Protein AF-A0A2G6R1V4-F1 (afdb_monomer_lite)

Structure (mmCIF, N/CA/C/O backbone):
data_AF-A0A2G6R1V4-F1
#
_entry.id   AF-A0A2G6R1V4-F1
#
loop_
_atom_site.group_PDB
_atom_site.id
_atom_site.type_symbol
_atom_site.label_atom_id
_atom_site.label_alt_id
_atom_site.label_comp_id
_atom_site.label_asym_id
_atom_site.label_entity_id
_atom_site.label_seq_id
_atom_site.pdbx_PDB_ins_code
_atom_site.Cartn_x
_atom_site.Cartn_y
_atom_site.Cartn_z
_atom_site.occupancy
_atom_site.B_iso_or_equiv
_atom_site.auth_seq_id
_atom_site.auth_comp_id
_atom_site.auth_asym_id
_atom_site.auth_atom_id
_atom_site.pdbx_PDB_model_num
ATOM 1 N N . ASN A 1 1 ? 12.099 -4.436 -35.947 1.00 75.06 1 ASN A N 1
ATOM 2 C CA . ASN A 1 1 ? 13.520 -4.778 -35.755 1.00 75.06 1 ASN A CA 1
ATOM 3 C C . ASN A 1 1 ? 13.744 -5.011 -34.258 1.00 75.06 1 ASN A C 1
ATOM 5 O O . ASN A 1 1 ? 13.163 -4.267 -33.476 1.00 75.06 1 ASN A O 1
ATOM 9 N N . ILE A 1 2 ? 14.479 -6.050 -33.847 1.00 78.75 2 ILE A N 1
ATOM 10 C CA . ILE A 1 2 ? 14.739 -6.362 -32.425 1.00 78.75 2 ILE A CA 1
ATOM 11 C C . ILE A 1 2 ? 15.608 -5.278 -31.760 1.00 78.75 2 ILE A C 1
ATOM 13 O O . ILE A 1 2 ? 15.394 -4.942 -30.596 1.00 78.75 2 ILE A O 1
ATOM 17 N N . ASP A 1 3 ? 16.504 -4.650 -32.525 1.00 86.12 3 ASP A N 1
ATOM 18 C CA . ASP A 1 3 ? 17.404 -3.600 -32.034 1.00 86.12 3 ASP A CA 1
ATOM 19 C C . ASP A 1 3 ? 16.640 -2.363 -31.545 1.00 86.12 3 ASP A C 1
ATOM 21 O O . ASP A 1 3 ? 16.963 -1.781 -30.507 1.00 86.12 3 ASP A O 1
ATOM 25 N N . ASP A 1 4 ? 15.560 -2.004 -32.243 1.00 82.88 4 ASP A N 1
ATOM 26 C CA . ASP A 1 4 ? 14.691 -0.890 -31.855 1.00 82.88 4 ASP A CA 1
ATOM 27 C C . ASP A 1 4 ? 13.983 -1.166 -30.525 1.00 82.88 4 ASP A C 1
ATOM 29 O O . ASP A 1 4 ? 13.773 -0.248 -29.738 1.00 82.88 4 ASP A O 1
ATOM 33 N N . VAL A 1 5 ? 13.648 -2.428 -30.232 1.00 80.12 5 VAL A N 1
ATOM 34 C CA . VAL A 1 5 ? 13.013 -2.813 -28.963 1.00 80.12 5 VAL A CA 1
ATOM 35 C C . VAL A 1 5 ? 13.991 -2.644 -27.803 1.00 80.12 5 VAL A C 1
ATOM 37 O O . VAL A 1 5 ? 13.629 -2.053 -26.783 1.00 80.12 5 VAL A O 1
ATOM 40 N N . TYR A 1 6 ? 15.239 -3.090 -27.969 1.00 80.88 6 TYR A N 1
ATOM 41 C CA . TYR A 1 6 ? 16.277 -2.904 -26.952 1.00 80.88 6 TYR A CA 1
ATOM 42 C C . TYR A 1 6 ? 16.623 -1.427 -26.729 1.00 80.88 6 TYR A C 1
ATOM 44 O O . TYR A 1 6 ? 16.875 -1.031 -25.588 1.00 80.88 6 TYR A O 1
ATOM 52 N N . LYS A 1 7 ? 16.596 -0.609 -27.791 1.00 84.12 7 LYS A N 1
ATOM 53 C CA . LYS A 1 7 ? 16.904 0.825 -27.726 1.00 84.12 7 LYS A CA 1
ATOM 54 C C . LYS A 1 7 ? 15.763 1.658 -27.138 1.00 84.12 7 LYS A C 1
ATOM 56 O O . LYS A 1 7 ? 16.015 2.529 -26.312 1.00 84.12 7 LYS A O 1
ATOM 61 N N . LEU A 1 8 ? 14.524 1.412 -27.562 1.00 83.12 8 LEU A N 1
ATOM 62 C CA . LEU A 1 8 ? 13.361 2.215 -27.169 1.00 83.12 8 LEU A CA 1
ATOM 63 C C . LEU A 1 8 ? 12.749 1.774 -25.837 1.00 83.12 8 LEU A C 1
ATOM 65 O O . LEU A 1 8 ? 12.032 2.565 -25.230 1.00 83.12 8 LEU A O 1
ATOM 69 N N . ARG A 1 9 ? 12.995 0.524 -25.404 1.00 79.19 9 ARG A N 1
ATOM 70 C CA . ARG A 1 9 ? 12.377 -0.105 -24.220 1.00 79.19 9 ARG A CA 1
ATOM 71 C C . ARG A 1 9 ? 10.887 0.254 -24.084 1.00 79.19 9 ARG A C 1
ATOM 73 O O . ARG A 1 9 ? 10.470 0.821 -23.072 1.00 79.19 9 ARG A O 1
ATOM 80 N N . PRO A 1 10 ? 10.076 -0.006 -25.125 1.00 82.69 10 PRO A N 1
ATOM 81 C CA . PRO A 1 10 ? 8.687 0.423 -25.140 1.00 82.69 10 PRO A CA 1
ATOM 82 C C . PRO A 1 10 ? 7.902 -0.280 -24.029 1.00 82.69 10 PRO A C 1
ATOM 84 O O . PRO A 1 10 ? 7.964 -1.499 -23.886 1.00 82.69 10 PRO A O 1
ATOM 87 N N . LYS A 1 11 ? 7.103 0.482 -23.275 1.00 83.31 11 LYS A N 1
ATOM 88 C CA . LYS A 1 11 ? 6.248 -0.069 -22.211 1.00 83.31 11 LYS A CA 1
ATOM 89 C C . LYS A 1 11 ? 5.209 -1.058 -22.750 1.00 83.31 11 LYS A C 1
ATOM 91 O O . LYS A 1 11 ? 4.866 -2.017 -22.077 1.00 83.31 11 LYS A O 1
ATOM 96 N N . ASN A 1 12 ? 4.720 -0.838 -23.972 1.00 87.69 12 ASN A N 1
ATOM 97 C CA . ASN A 1 12 ? 3.713 -1.677 -24.616 1.00 87.69 12 ASN A CA 1
ATOM 98 C C . ASN A 1 12 ? 4.130 -2.028 -26.046 1.00 87.69 12 ASN A C 1
ATOM 100 O O . ASN A 1 12 ? 4.447 -1.131 -26.826 1.00 87.69 12 ASN A O 1
ATOM 104 N N . ILE A 1 13 ? 4.055 -3.308 -26.415 1.00 90.19 13 ILE A N 1
ATOM 105 C CA . ILE A 1 13 ? 4.267 -3.781 -27.790 1.00 90.19 13 ILE A CA 1
ATOM 106 C C . ILE A 1 13 ? 3.073 -4.634 -28.206 1.00 90.19 13 ILE A C 1
ATOM 108 O O . ILE A 1 13 ? 2.804 -5.668 -27.601 1.00 90.19 13 ILE A O 1
ATOM 112 N N . ARG A 1 14 ? 2.353 -4.240 -29.262 1.00 87.81 14 ARG A N 1
ATOM 113 C CA . ARG A 1 14 ? 1.303 -5.082 -29.855 1.00 87.81 14 ARG A CA 1
ATOM 114 C C . ARG A 1 14 ? 1.943 -6.129 -30.767 1.00 87.81 14 ARG A C 1
ATOM 116 O O . ARG A 1 14 ? 2.652 -5.763 -31.696 1.00 87.81 14 ARG A O 1
ATOM 123 N N . ILE A 1 15 ? 1.648 -7.404 -30.524 1.00 89.62 15 ILE A N 1
ATOM 124 C CA . ILE A 1 15 ? 2.201 -8.540 -31.281 1.00 89.62 15 ILE A CA 1
ATOM 125 C C . ILE A 1 15 ? 1.207 -9.030 -32.335 1.00 89.62 15 ILE A C 1
ATOM 127 O O . ILE A 1 15 ? 1.575 -9.258 -33.482 1.00 89.62 15 ILE A O 1
ATOM 131 N N . ALA A 1 16 ? -0.070 -9.147 -31.965 1.00 91.38 16 ALA A N 1
ATOM 132 C CA . ALA A 1 16 ? -1.147 -9.560 -32.861 1.00 91.38 16 ALA A CA 1
ATOM 133 C C . ALA A 1 16 ? -2.497 -8.992 -32.393 1.00 91.38 16 ALA A C 1
ATOM 135 O O . ALA A 1 16 ? -2.598 -8.312 -31.366 1.00 91.38 16 ALA A O 1
ATOM 136 N N . ARG A 1 17 ? -3.577 -9.264 -33.137 1.00 91.62 17 ARG A N 1
ATOM 137 C CA . ARG A 1 17 ? -4.936 -8.902 -32.709 1.00 91.62 17 ARG A CA 1
ATOM 138 C C . ARG A 1 17 ? -5.225 -9.570 -31.357 1.00 91.62 17 ARG A C 1
ATOM 140 O O . ARG A 1 17 ? -5.209 -10.789 -31.270 1.00 91.62 17 ARG A O 1
ATOM 147 N N . LYS A 1 18 ? -5.512 -8.758 -30.332 1.00 89.62 18 LYS A N 1
ATOM 148 C CA . LYS A 1 18 ? -5.725 -9.168 -28.925 1.00 89.62 18 LYS A CA 1
ATOM 149 C C . LYS A 1 18 ? -4.486 -9.699 -28.175 1.00 89.62 18 LYS A C 1
ATOM 151 O O . LYS A 1 18 ? -4.646 -10.171 -27.059 1.00 89.62 18 LYS A O 1
ATOM 156 N N . PHE A 1 19 ? -3.274 -9.558 -28.718 1.00 89.31 19 PHE A N 1
ATOM 157 C CA . PHE A 1 19 ? -2.032 -9.929 -28.026 1.00 89.31 19 PHE A CA 1
ATOM 158 C C . PHE A 1 19 ? -1.068 -8.743 -27.951 1.00 89.31 19 PHE A C 1
ATOM 160 O O . PHE A 1 19 ? -0.683 -8.175 -28.979 1.00 89.31 19 PHE A O 1
ATOM 167 N N . PHE A 1 20 ? -0.662 -8.375 -26.736 1.00 89.94 20 PHE A N 1
ATOM 168 C CA . PHE A 1 20 ? 0.343 -7.345 -26.481 1.00 89.94 20 PHE A CA 1
ATOM 169 C C . PHE A 1 20 ? 1.247 -7.748 -25.314 1.00 89.94 20 PHE A C 1
ATOM 171 O O . PHE A 1 20 ? 0.801 -8.414 -24.384 1.00 89.94 20 PHE A O 1
ATOM 178 N N . PHE A 1 21 ? 2.508 -7.326 -25.365 1.00 86.75 21 PHE A N 1
ATOM 179 C CA . PHE A 1 21 ? 3.404 -7.336 -24.217 1.00 86.75 21 PHE A CA 1
ATOM 180 C C . PHE A 1 21 ? 3.317 -5.994 -23.499 1.00 86.75 21 PHE A C 1
ATOM 182 O O . PHE A 1 21 ? 3.374 -4.946 -24.146 1.00 86.75 21 PHE A O 1
ATOM 189 N N . HIS A 1 22 ? 3.198 -6.042 -22.175 1.00 82.56 22 HIS A N 1
ATOM 190 C CA . HIS A 1 22 ? 3.351 -4.898 -21.286 1.00 82.56 22 HIS A CA 1
ATOM 191 C C . HIS A 1 22 ? 4.604 -5.132 -20.446 1.00 82.56 22 HIS A C 1
ATOM 193 O O . HIS A 1 22 ? 4.629 -6.020 -19.594 1.00 82.56 22 HIS A O 1
ATOM 199 N N . PHE A 1 23 ? 5.649 -4.362 -20.719 1.00 82.12 23 PHE A N 1
ATOM 200 C CA . PHE A 1 23 ? 6.878 -4.380 -19.942 1.00 82.12 23 PHE A CA 1
ATOM 201 C C . PHE A 1 23 ? 6.715 -3.463 -18.743 1.00 82.12 23 PHE A C 1
ATOM 203 O O . PHE A 1 23 ? 6.140 -2.377 -18.844 1.00 82.12 23 PHE A O 1
ATOM 210 N N . ASP A 1 24 ? 7.225 -3.906 -17.607 1.00 75.19 24 ASP A N 1
ATOM 211 C CA . ASP A 1 24 ? 7.113 -3.174 -16.361 1.00 75.19 24 ASP A CA 1
ATOM 212 C C . ASP A 1 24 ? 8.460 -3.124 -15.651 1.00 75.19 24 ASP A C 1
ATOM 214 O O . ASP A 1 24 ? 9.342 -3.949 -15.897 1.00 75.19 24 ASP A O 1
ATOM 218 N N . GLU A 1 25 ? 8.627 -2.126 -14.793 1.00 75.81 25 GLU A N 1
ATOM 219 C CA . GLU A 1 25 ? 9.849 -1.978 -14.012 1.00 75.81 25 GLU A CA 1
ATOM 220 C C . GLU A 1 25 ? 9.815 -2.943 -12.827 1.00 75.81 25 GLU A C 1
ATOM 222 O O . GLU A 1 25 ? 8.821 -3.019 -12.090 1.00 75.81 25 GLU A O 1
ATOM 227 N N . TYR A 1 26 ? 10.911 -3.681 -12.648 1.00 79.12 26 TYR A N 1
ATOM 228 C CA . TYR A 1 26 ? 11.133 -4.464 -11.440 1.00 79.12 26 TYR A CA 1
ATOM 229 C C . TYR A 1 26 ? 11.116 -3.536 -10.228 1.00 79.12 26 TYR A C 1
ATOM 231 O O . TYR A 1 26 ? 11.639 -2.424 -10.281 1.00 79.12 26 TYR A O 1
ATOM 239 N N . PHE A 1 27 ? 10.529 -4.011 -9.139 1.00 81.06 27 PHE A N 1
ATOM 240 C CA . PHE A 1 27 ? 10.549 -3.324 -7.860 1.00 81.06 27 PHE A CA 1
ATOM 241 C C . PHE A 1 27 ? 10.943 -4.313 -6.771 1.00 81.06 27 PHE A C 1
ATOM 243 O O . PHE A 1 27 ? 10.672 -5.513 -6.870 1.00 81.06 27 PHE A O 1
ATOM 250 N N . SER A 1 28 ? 11.574 -3.792 -5.730 1.00 81.19 28 SER A N 1
ATOM 251 C CA . SER A 1 28 ? 11.850 -4.533 -4.513 1.00 81.19 28 SER A CA 1
ATOM 252 C C . SER A 1 28 ? 10.628 -4.481 -3.615 1.00 81.19 28 SER A C 1
ATOM 254 O O . SER A 1 28 ? 10.033 -3.428 -3.361 1.00 8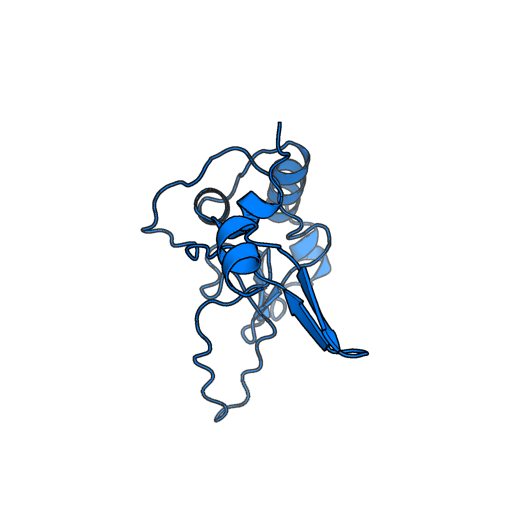1.19 28 SER A O 1
ATOM 256 N N . TRP A 1 29 ? 10.249 -5.643 -3.120 1.00 77.12 29 TRP A N 1
ATOM 257 C CA . TRP A 1 29 ? 9.165 -5.757 -2.168 1.00 77.12 29 TRP A CA 1
ATOM 258 C C . TRP A 1 29 ? 9.536 -5.108 -0.826 1.00 77.12 29 TRP A C 1
ATOM 260 O O . TRP A 1 29 ? 10.692 -5.200 -0.399 1.00 77.12 29 TRP A O 1
ATOM 270 N N . PRO A 1 30 ? 8.583 -4.428 -0.162 1.00 75.12 30 PRO A N 1
ATOM 271 C CA . PRO A 1 30 ? 8.846 -3.789 1.117 1.00 75.12 30 PRO A CA 1
ATOM 272 C C . PRO A 1 30 ? 9.120 -4.823 2.210 1.00 75.12 30 PRO A C 1
ATOM 274 O O . PRO A 1 30 ? 8.445 -5.842 2.312 1.00 75.12 30 PRO A O 1
ATOM 277 N N . SER A 1 31 ? 10.067 -4.506 3.086 1.00 79.38 31 SER A N 1
ATOM 278 C CA . SER A 1 31 ? 10.342 -5.242 4.322 1.00 79.38 31 SER A CA 1
ATOM 279 C C . SER A 1 31 ? 10.680 -4.247 5.428 1.00 79.38 31 SER A C 1
ATOM 281 O O . SER A 1 31 ? 11.214 -3.175 5.140 1.00 79.38 31 SER A O 1
ATOM 283 N N . LEU A 1 32 ? 10.409 -4.592 6.690 1.00 77.44 32 LEU A N 1
ATOM 284 C CA . LEU A 1 32 ? 10.834 -3.784 7.839 1.00 77.44 32 LEU A CA 1
ATOM 285 C C . LEU A 1 32 ? 12.358 -3.746 8.000 1.00 77.44 32 LEU A C 1
ATOM 287 O O . LEU A 1 32 ? 12.882 -2.738 8.458 1.00 77.44 32 LEU A O 1
ATOM 291 N N . ASP A 1 33 ? 13.085 -4.752 7.526 1.00 84.88 33 ASP A N 1
ATOM 292 C CA . ASP A 1 33 ? 14.555 -4.714 7.491 1.00 84.88 33 ASP A CA 1
ATOM 293 C C . ASP A 1 33 ? 15.088 -3.985 6.244 1.00 84.88 33 ASP A C 1
ATOM 295 O O . ASP A 1 33 ? 16.288 -3.748 6.088 1.00 84.88 33 ASP A O 1
ATOM 299 N N . GLY A 1 34 ? 14.181 -3.611 5.335 1.00 79.69 34 GLY A N 1
ATOM 300 C CA . GLY A 1 34 ? 14.482 -2.866 4.124 1.00 79.69 34 GLY A CA 1
ATOM 301 C C . GLY A 1 34 ? 14.892 -1.419 4.398 1.00 79.69 34 GLY A C 1
ATOM 302 O O . GLY A 1 34 ? 14.585 -0.814 5.431 1.00 79.69 34 GLY A O 1
ATOM 303 N N . LYS A 1 35 ? 15.575 -0.821 3.420 1.00 89.88 35 LYS A N 1
ATOM 304 C CA . LYS A 1 35 ? 15.927 0.601 3.462 1.00 89.88 35 LYS A CA 1
ATOM 305 C C . LYS A 1 35 ? 14.684 1.460 3.240 1.00 89.88 35 LYS A C 1
ATOM 307 O O . LYS A 1 35 ? 13.781 1.092 2.494 1.00 89.88 35 LYS A O 1
ATOM 312 N N . ILE A 1 36 ? 14.666 2.640 3.856 1.00 90.38 36 ILE A N 1
ATOM 313 C CA . ILE A 1 36 ? 13.644 3.651 3.570 1.00 90.38 36 ILE A CA 1
ATOM 314 C C . ILE A 1 36 ? 13.805 4.101 2.116 1.00 90.38 36 ILE A C 1
ATOM 316 O O . ILE A 1 36 ? 14.854 4.624 1.746 1.00 90.38 36 ILE A O 1
ATOM 320 N N . VAL A 1 37 ? 12.747 3.926 1.324 1.00 90.38 37 VAL A N 1
ATOM 321 C CA . VAL A 1 37 ? 12.662 4.390 -0.066 1.00 90.38 37 VAL A CA 1
ATOM 322 C C . VAL A 1 37 ? 12.390 5.890 -0.075 1.00 90.38 37 VAL A C 1
ATOM 324 O O . VAL A 1 37 ? 13.110 6.655 -0.709 1.00 90.38 37 VAL A O 1
ATOM 327 N N . SER A 1 38 ? 11.370 6.343 0.662 1.00 91.75 38 SER A N 1
ATOM 328 C CA . SER A 1 38 ? 11.135 7.768 0.926 1.00 91.75 38 SER A CA 1
ATOM 329 C C . SER A 1 38 ? 10.024 7.958 1.966 1.00 91.75 38 SER A C 1
ATOM 331 O O . SER A 1 38 ? 9.194 7.079 2.166 1.00 91.75 38 SER A O 1
ATOM 333 N N . LYS A 1 39 ? 9.993 9.124 2.625 1.00 92.94 39 LYS A N 1
ATOM 334 C CA . LYS A 1 39 ? 8.946 9.515 3.595 1.00 92.94 39 LYS A CA 1
ATOM 335 C C . LYS A 1 39 ? 7.796 10.321 2.977 1.00 92.94 39 LYS A C 1
ATOM 337 O O . LYS A 1 39 ? 6.784 10.564 3.630 1.00 92.94 39 LYS A O 1
ATOM 342 N N . LYS A 1 40 ? 7.955 10.751 1.724 1.00 94.75 40 LYS A N 1
ATOM 343 C CA . LYS A 1 40 ? 6.954 11.505 0.961 1.00 94.75 40 LYS A CA 1
ATOM 344 C C . LYS A 1 40 ? 6.470 10.663 -0.203 1.00 94.75 40 LYS A C 1
ATOM 346 O O . LYS A 1 40 ? 7.294 10.049 -0.879 1.00 94.75 40 LYS A O 1
ATOM 351 N N . GLY A 1 41 ? 5.167 10.638 -0.433 1.00 90.44 41 GLY A N 1
ATOM 352 C CA . GLY A 1 41 ? 4.553 9.776 -1.433 1.00 90.44 41 GLY A CA 1
ATOM 353 C C . GLY A 1 41 ? 3.050 9.669 -1.304 1.00 90.44 41 GLY A C 1
ATOM 354 O O . GLY A 1 41 ? 2.473 10.047 -0.284 1.00 90.44 41 GLY A O 1
ATOM 355 N N . THR A 1 42 ? 2.440 9.072 -2.322 1.00 91.50 42 THR A N 1
ATOM 356 C CA . THR A 1 42 ? 1.022 8.721 -2.328 1.00 91.50 42 THR A CA 1
ATOM 357 C C . THR A 1 42 ? 0.823 7.262 -2.736 1.00 91.50 42 THR A C 1
ATOM 359 O O . THR A 1 42 ? 1.701 6.641 -3.338 1.00 91.50 42 THR A O 1
ATOM 362 N N . CYS A 1 43 ? -0.320 6.697 -2.365 1.00 87.62 43 CYS A N 1
ATOM 363 C CA . CYS A 1 43 ? -0.758 5.360 -2.741 1.00 87.62 43 CYS A CA 1
ATOM 364 C C . CYS A 1 43 ? -2.289 5.333 -2.743 1.00 87.62 43 CYS A C 1
ATOM 366 O O . CYS A 1 43 ? -2.927 6.106 -2.032 1.00 87.62 43 CYS A O 1
ATOM 368 N N . TYR A 1 44 ? -2.875 4.423 -3.518 1.00 87.00 44 TYR A N 1
ATOM 369 C CA . TYR A 1 44 ? -4.326 4.230 -3.572 1.00 87.00 44 TYR A CA 1
ATOM 370 C C . TYR A 1 44 ? -4.858 3.227 -2.538 1.00 87.00 44 TYR A C 1
ATOM 372 O O . TYR A 1 44 ? -6.062 2.973 -2.488 1.00 87.00 44 TYR A O 1
ATOM 380 N N . GLY A 1 45 ? -3.972 2.642 -1.726 1.00 83.88 45 GLY A N 1
ATOM 381 C CA . GLY A 1 45 ? -4.363 1.777 -0.617 1.00 83.88 45 GLY A CA 1
ATOM 382 C C . GLY A 1 45 ? -5.239 2.528 0.389 1.00 83.88 45 GLY A C 1
ATOM 383 O O . GLY A 1 45 ? -4.969 3.685 0.705 1.00 83.88 45 GLY A O 1
ATOM 384 N N . LEU A 1 46 ? -6.301 1.878 0.859 1.00 81.69 46 LEU A N 1
ATOM 385 C CA . LEU A 1 46 ? -7.402 2.430 1.659 1.00 81.69 46 LEU A CA 1
ATOM 386 C C . LEU A 1 46 ? -8.231 3.533 0.985 1.00 81.69 46 LEU A C 1
ATOM 388 O O . LEU A 1 46 ? -9.180 4.011 1.600 1.00 81.69 46 LEU A O 1
ATOM 392 N N . ASP A 1 47 ? -7.919 3.936 -0.246 1.00 85.56 47 ASP A N 1
ATOM 393 C CA . ASP A 1 47 ? -8.710 4.910 -1.006 1.00 85.56 47 ASP A CA 1
ATOM 394 C C . ASP A 1 47 ? -9.568 4.209 -2.065 1.00 85.56 47 ASP A C 1
ATOM 396 O O . ASP A 1 47 ? -10.794 4.271 -2.012 1.00 85.56 47 ASP A O 1
ATOM 400 N N . SER A 1 48 ? -8.936 3.467 -2.980 1.00 81.62 48 SER A N 1
ATOM 401 C CA . SER A 1 48 ? -9.648 2.699 -4.011 1.00 81.62 48 SER A CA 1
ATOM 402 C C . SER A 1 48 ? -9.821 1.221 -3.668 1.00 81.62 48 SER A C 1
ATOM 404 O O . SER A 1 48 ? -10.700 0.563 -4.221 1.00 81.62 48 SER A O 1
ATOM 406 N N . HIS A 1 49 ? -8.975 0.687 -2.786 1.00 83.75 49 HIS A N 1
ATOM 407 C CA . HIS A 1 49 ? -8.952 -0.728 -2.426 1.00 83.75 49 HIS A CA 1
ATOM 408 C C . HIS A 1 49 ? -8.299 -0.950 -1.060 1.00 83.75 49 HIS A C 1
ATOM 410 O O . HIS A 1 49 ? -7.555 -0.104 -0.570 1.00 83.75 49 HIS A O 1
ATOM 416 N N . PHE A 1 50 ? -8.543 -2.115 -0.469 1.00 80.81 50 PHE A N 1
ATOM 417 C CA . PHE A 1 50 ? -7.866 -2.619 0.725 1.00 80.81 50 PHE A CA 1
ATOM 418 C C . PHE A 1 50 ? -7.924 -4.154 0.724 1.00 80.81 50 PHE A C 1
ATOM 420 O O . PHE A 1 50 ? -8.699 -4.737 -0.039 1.00 80.81 50 PHE A O 1
ATOM 427 N N . GLY A 1 51 ? -7.091 -4.800 1.542 1.00 77.69 51 GLY A N 1
ATOM 428 C CA . GLY A 1 51 ? -7.010 -6.260 1.633 1.00 77.69 51 GLY A CA 1
ATOM 429 C C . GLY A 1 51 ? -7.635 -6.793 2.920 1.00 77.69 51 GLY A C 1
ATOM 430 O O . GLY A 1 51 ? -7.616 -6.115 3.948 1.00 77.69 51 GLY A O 1
ATOM 431 N N . ILE A 1 52 ? -8.167 -8.016 2.862 1.00 76.88 52 ILE A N 1
ATOM 432 C CA . ILE A 1 52 ? -8.523 -8.817 4.039 1.00 76.88 52 ILE A CA 1
ATOM 433 C C . ILE A 1 52 ? -7.843 -10.181 3.879 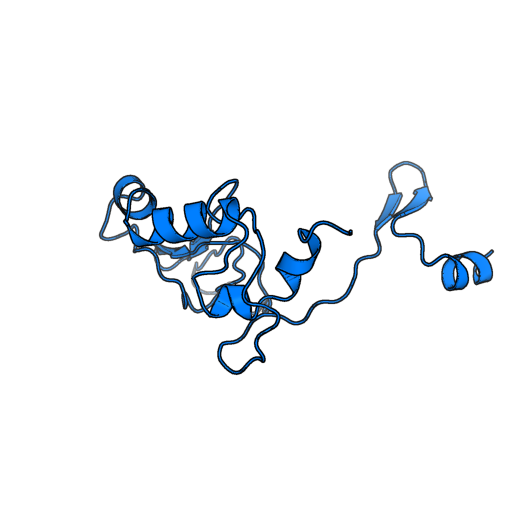1.00 76.88 52 ILE A C 1
ATOM 435 O O . ILE A 1 52 ? -8.030 -10.844 2.857 1.00 76.88 52 ILE A O 1
ATOM 439 N N . LEU A 1 53 ? -7.040 -10.577 4.864 1.00 74.00 53 LEU A N 1
ATOM 440 C CA . LEU A 1 53 ? -6.374 -11.879 4.905 1.00 74.00 53 LEU A CA 1
ATOM 441 C C . LEU A 1 53 ? -7.369 -13.002 5.237 1.00 74.00 53 LEU A C 1
ATOM 443 O O . LEU A 1 53 ? -8.434 -12.750 5.799 1.00 74.00 53 LEU A O 1
ATOM 447 N N . SER A 1 54 ? -7.008 -14.258 4.953 1.00 71.31 54 SER A N 1
ATOM 448 C CA . SER A 1 54 ? -7.802 -15.436 5.359 1.00 71.31 54 SER A CA 1
ATOM 449 C C . SER A 1 54 ? -8.025 -15.497 6.877 1.00 71.31 54 SER A C 1
ATOM 451 O O . SER A 1 54 ? -9.044 -16.012 7.330 1.00 71.31 54 SER A O 1
ATOM 453 N N . SER A 1 55 ? -7.110 -14.911 7.658 1.00 66.75 55 SER A N 1
ATOM 454 C CA . SER A 1 55 ? -7.211 -14.727 9.111 1.00 66.75 55 SER A CA 1
ATOM 455 C C . SER A 1 55 ? -8.298 -13.725 9.542 1.00 66.75 55 SER A C 1
ATOM 457 O O . SER A 1 55 ? -8.620 -13.636 10.729 1.00 66.75 55 SER A O 1
ATOM 459 N N . GLY A 1 56 ? -8.861 -12.950 8.609 1.00 68.50 56 GLY A N 1
ATOM 460 C CA . GLY A 1 56 ? -9.788 -11.844 8.865 1.00 68.50 56 GLY A CA 1
ATOM 461 C C . GLY A 1 56 ? -9.103 -10.503 9.149 1.00 68.50 56 GLY A C 1
ATOM 462 O O . GLY A 1 56 ? -9.789 -9.512 9.398 1.00 68.50 56 GLY A O 1
ATOM 463 N N . GLU A 1 57 ? -7.770 -10.443 9.131 1.00 73.19 57 GLU A N 1
ATOM 464 C CA . GLU A 1 57 ? -7.015 -9.202 9.337 1.00 73.19 57 GLU A CA 1
ATOM 465 C C . GLU A 1 57 ? -7.139 -8.259 8.138 1.00 73.19 57 GLU A C 1
ATOM 467 O O . GLU A 1 57 ? -6.992 -8.664 6.986 1.00 73.19 57 GLU A O 1
ATOM 472 N N . VAL A 1 58 ? -7.394 -6.982 8.418 1.00 72.44 58 VAL A N 1
ATOM 473 C CA . VAL A 1 58 ? -7.563 -5.928 7.415 1.00 72.44 58 VAL A CA 1
ATOM 474 C C . VAL A 1 58 ? -6.245 -5.178 7.231 1.00 72.44 58 VAL A C 1
ATOM 476 O O . VAL A 1 58 ? -5.667 -4.690 8.204 1.00 72.44 58 VAL A O 1
ATOM 479 N N . VAL A 1 59 ? -5.804 -5.039 5.979 1.00 72.75 59 VAL A N 1
ATOM 480 C CA . VAL A 1 59 ? -4.519 -4.430 5.586 1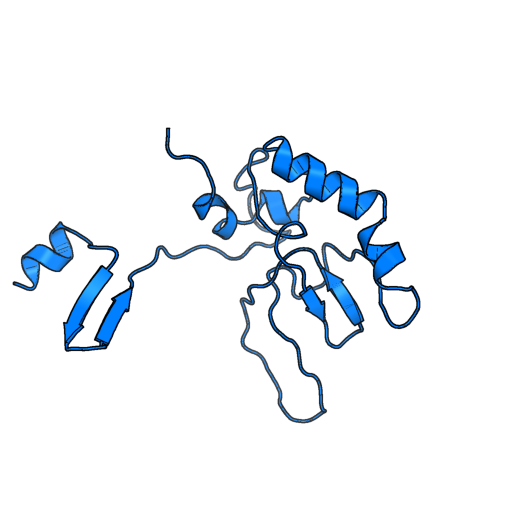.00 72.75 59 VAL A CA 1
ATOM 481 C C . VAL A 1 59 ? -4.709 -3.351 4.508 1.00 72.75 59 VAL A C 1
ATOM 483 O O . VAL A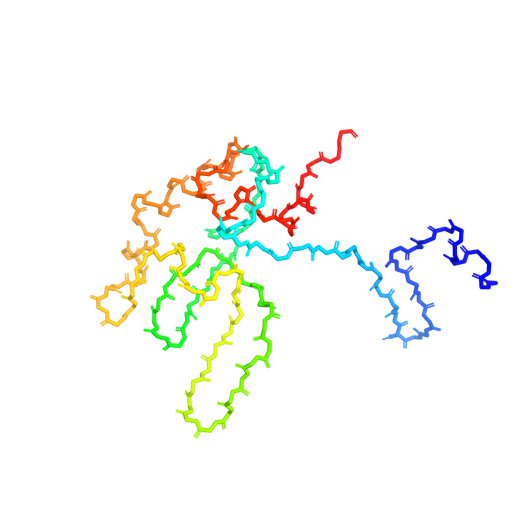 1 59 ? -5.700 -3.370 3.770 1.00 72.75 59 VAL A O 1
ATOM 486 N N . PRO A 1 60 ? -3.777 -2.389 4.365 1.00 62.62 60 PRO A N 1
ATOM 487 C CA . PRO A 1 60 ? -4.013 -1.208 3.537 1.00 62.62 60 PRO A CA 1
ATOM 488 C C . PRO A 1 60 ? -3.897 -1.403 2.015 1.00 62.62 60 PRO A C 1
ATOM 490 O O . PRO A 1 60 ? -4.432 -0.568 1.288 1.00 62.62 60 PRO A O 1
ATOM 493 N N . CYS A 1 61 ? -3.199 -2.425 1.492 1.00 70.00 61 CYS A N 1
ATOM 494 C CA . CYS A 1 61 ? -2.997 -2.590 0.036 1.00 70.00 61 CYS A CA 1
ATOM 495 C C . CYS A 1 61 ? -2.666 -4.032 -0.419 1.00 70.00 61 CYS A C 1
ATOM 497 O O . CYS A 1 61 ? -2.216 -4.859 0.373 1.00 70.00 61 CYS A O 1
ATOM 499 N N . CYS A 1 62 ? -2.877 -4.320 -1.713 1.00 61.34 62 CYS A N 1
ATOM 500 C CA . CYS A 1 62 ? -3.145 -5.676 -2.224 1.00 61.34 62 CYS A CA 1
ATOM 501 C C . CYS A 1 62 ? -2.157 -6.212 -3.294 1.00 61.34 62 CYS A C 1
ATOM 503 O O . CYS A 1 62 ? -2.578 -6.407 -4.428 1.00 61.34 62 CYS A O 1
ATOM 505 N N . LEU A 1 63 ? -0.869 -6.461 -3.023 1.00 54.09 63 LEU A N 1
ATOM 506 C CA . LEU A 1 63 ? 0.048 -7.100 -4.001 1.00 54.09 63 LEU A CA 1
ATOM 507 C C . LEU A 1 63 ? 1.052 -8.032 -3.303 1.00 54.09 63 LEU A C 1
ATOM 509 O O . LEU A 1 63 ? 1.783 -7.552 -2.467 1.00 54.09 63 LEU A O 1
ATOM 513 N N . ASP A 1 64 ? 1.097 -9.329 -3.615 1.00 50.94 64 ASP A N 1
ATOM 514 C CA . ASP A 1 64 ? 1.839 -10.365 -2.854 1.00 50.94 64 ASP A CA 1
ATOM 515 C C . ASP A 1 64 ? 3.206 -10.748 -3.468 1.00 50.94 64 ASP A C 1
ATOM 517 O O . ASP A 1 64 ? 3.302 -10.933 -4.684 1.00 50.94 64 ASP A O 1
ATOM 521 N N . GLN A 1 65 ? 4.248 -10.895 -2.632 1.00 43.94 65 GLN A N 1
ATOM 522 C CA . GLN A 1 65 ? 5.600 -11.326 -3.027 1.00 43.94 65 GLN A CA 1
ATOM 523 C C . GLN A 1 65 ? 5.768 -12.845 -3.115 1.00 43.94 65 GLN A C 1
ATOM 525 O O . GLN A 1 65 ? 6.625 -13.311 -3.867 1.00 43.94 65 GLN A O 1
ATOM 530 N N . ASN A 1 66 ? 5.000 -13.635 -2.372 1.00 41.28 66 ASN A N 1
ATOM 531 C CA . ASN A 1 66 ? 5.293 -15.050 -2.208 1.00 41.28 66 ASN A CA 1
ATOM 532 C C . ASN A 1 66 ? 4.048 -15.874 -2.492 1.00 41.28 66 ASN A C 1
ATOM 534 O O . ASN A 1 66 ? 3.255 -16.132 -1.594 1.00 41.28 66 ASN A O 1
ATOM 538 N N . ALA A 1 67 ? 3.959 -16.387 -3.722 1.00 36.09 67 ALA A N 1
ATOM 539 C CA . ALA A 1 67 ? 3.040 -17.444 -4.146 1.00 36.09 67 ALA A CA 1
ATOM 540 C C . ALA A 1 67 ? 3.266 -18.789 -3.404 1.00 36.09 67 ALA A C 1
ATOM 542 O O . ALA A 1 67 ? 3.237 -19.860 -4.008 1.00 36.09 67 ALA A O 1
ATOM 543 N N . ILE A 1 68 ? 3.517 -18.762 -2.094 1.00 34.09 68 ILE A N 1
ATOM 544 C CA . ILE A 1 68 ? 3.534 -19.923 -1.212 1.00 34.09 68 ILE A CA 1
ATOM 545 C C . ILE A 1 68 ? 2.086 -20.151 -0.783 1.00 34.09 68 ILE A C 1
ATOM 547 O O . ILE A 1 68 ? 1.668 -19.810 0.318 1.00 34.09 68 ILE A O 1
ATOM 551 N N . ILE A 1 69 ? 1.303 -20.708 -1.703 1.00 33.12 69 ILE A N 1
ATOM 552 C CA . ILE A 1 69 ? -0.009 -21.264 -1.391 1.00 33.12 69 ILE A CA 1
ATOM 553 C C . ILE A 1 69 ? 0.162 -22.778 -1.262 1.00 33.12 69 ILE A C 1
ATOM 555 O O . ILE A 1 69 ? 0.411 -23.468 -2.250 1.00 33.12 69 ILE A O 1
ATOM 559 N N . ASN A 1 70 ? -0.006 -23.309 -0.049 1.00 30.20 70 ASN A N 1
ATOM 560 C CA . ASN A 1 70 ? -0.340 -24.717 0.142 1.00 30.20 70 ASN A CA 1
ATOM 561 C C . ASN A 1 70 ? -1.873 -24.845 0.101 1.00 30.20 70 ASN A C 1
ATOM 563 O O . ASN A 1 70 ? -2.557 -24.568 1.082 1.00 30.20 70 ASN A O 1
ATOM 567 N N . LEU A 1 71 ? -2.416 -25.239 -1.056 1.00 29.38 71 LEU A N 1
ATOM 568 C CA . LEU A 1 71 ? -3.853 -25.441 -1.316 1.00 29.38 71 LEU A CA 1
ATOM 569 C C . LEU A 1 71 ? -4.423 -26.710 -0.627 1.00 29.38 71 LEU A C 1
ATOM 571 O O . LEU A 1 71 ? -5.211 -27.439 -1.224 1.00 29.38 71 LEU A O 1
ATOM 575 N N . GLY A 1 72 ? -4.010 -27.009 0.610 1.00 26.44 72 GLY A N 1
ATOM 576 C CA . GLY A 1 72 ? -4.374 -28.235 1.337 1.00 26.44 72 GLY A CA 1
ATOM 577 C C . GLY A 1 72 ? -5.378 -28.070 2.486 1.00 26.44 72 GLY A C 1
ATOM 578 O O . GLY A 1 72 ? -5.948 -29.067 2.920 1.00 26.44 72 GLY A O 1
ATOM 579 N N . SER A 1 73 ? -5.622 -26.851 2.987 1.00 28.56 73 SER A N 1
ATOM 580 C CA . SER A 1 73 ? -6.421 -26.635 4.214 1.00 28.56 73 SER A CA 1
ATOM 581 C C . SER A 1 73 ? -7.445 -25.491 4.160 1.00 28.56 73 SER A C 1
ATOM 583 O O . SER A 1 73 ? -7.979 -25.107 5.194 1.00 28.56 73 SER A O 1
ATOM 585 N N . GLY A 1 74 ? -7.786 -24.974 2.975 1.00 30.86 74 GLY A N 1
ATOM 586 C CA . GLY A 1 74 ? -8.896 -24.017 2.829 1.00 30.86 74 GLY A CA 1
ATOM 587 C C . GLY A 1 74 ? -8.576 -22.557 3.171 1.00 30.86 74 GLY A C 1
ATOM 588 O O . GLY A 1 74 ? -9.495 -21.771 3.379 1.00 30.86 74 GLY A O 1
ATOM 589 N N . GLU A 1 75 ? -7.305 -22.160 3.180 1.00 34.00 75 GLU A N 1
ATOM 590 C CA . GLU A 1 75 ? -6.935 -20.745 3.260 1.00 34.00 75 GLU A CA 1
ATOM 591 C C . GLU A 1 75 ? -6.928 -20.118 1.862 1.00 34.00 75 GLU A C 1
ATOM 593 O O . GLU A 1 75 ? -6.121 -20.465 1.001 1.00 34.00 75 GLU A O 1
ATOM 598 N N . VAL A 1 76 ? -7.856 -19.189 1.627 1.00 25.58 76 VAL A N 1
ATOM 599 C CA . VAL A 1 76 ? -7.909 -18.372 0.410 1.00 25.58 76 VAL A CA 1
ATOM 600 C C . VAL A 1 76 ? -7.542 -16.940 0.785 1.00 25.58 76 VAL A C 1
ATOM 602 O O . VAL A 1 76 ? -8.220 -16.327 1.605 1.00 25.58 76 VAL A O 1
ATOM 605 N N . VAL A 1 77 ? -6.489 -16.399 0.168 1.00 30.12 77 VAL A N 1
ATOM 606 C CA . VAL A 1 77 ? -6.048 -15.008 0.352 1.00 30.12 77 VAL A CA 1
ATOM 607 C C . VAL A 1 77 ? -6.104 -14.282 -0.992 1.00 30.12 77 VAL A C 1
ATOM 609 O O . VAL A 1 77 ? -5.337 -14.625 -1.893 1.00 30.12 77 VAL A O 1
ATOM 612 N N . PRO A 1 78 ? -6.956 -13.258 -1.171 1.00 30.34 78 PRO A N 1
ATOM 613 C CA . PRO A 1 78 ? -6.874 -12.402 -2.341 1.00 30.34 78 PRO A CA 1
ATOM 614 C C . PRO A 1 78 ? -5.958 -11.192 -2.058 1.00 30.34 78 PRO A C 1
ATOM 616 O O . PRO A 1 78 ? -6.441 -10.082 -1.861 1.00 30.34 78 PRO A O 1
ATOM 619 N N . CYS A 1 79 ? -4.633 -11.425 -2.144 1.00 38.59 79 CYS A N 1
ATOM 620 C CA . CYS A 1 79 ? -3.585 -10.458 -2.555 1.00 38.59 79 CYS A CA 1
ATOM 621 C C . CYS A 1 79 ? -3.143 -9.352 -1.543 1.00 38.59 79 CYS A C 1
ATOM 623 O O . CYS A 1 79 ? -3.980 -8.556 -1.130 1.00 38.59 79 CYS A O 1
ATOM 625 N N . CYS A 1 80 ? -1.841 -9.237 -1.164 1.00 55.09 80 CYS A N 1
ATOM 626 C CA . CYS A 1 80 ? -1.337 -8.350 -0.070 1.00 55.09 80 CYS A CA 1
ATOM 627 C C . CYS A 1 80 ? 0.138 -7.881 -0.167 1.00 55.09 80 CYS A C 1
ATOM 629 O O . CYS A 1 80 ? 1.032 -8.715 -0.119 1.00 55.09 80 CYS A O 1
ATOM 631 N N . LEU A 1 81 ? 0.393 -6.556 -0.147 1.00 51.66 81 LEU A N 1
ATOM 632 C CA . LEU A 1 81 ? 1.752 -5.941 -0.010 1.00 51.66 81 LEU A CA 1
ATOM 633 C C . LEU A 1 81 ? 2.252 -5.947 1.443 1.00 51.66 81 LEU A C 1
ATOM 635 O O . LEU A 1 81 ? 3.345 -5.473 1.747 1.00 51.66 81 LEU A O 1
ATOM 639 N N . ASP A 1 82 ? 1.409 -6.470 2.325 1.00 55.00 82 ASP A N 1
ATOM 640 C CA . ASP A 1 82 ? 1.565 -6.561 3.763 1.00 55.00 82 ASP A CA 1
ATOM 641 C C . ASP A 1 82 ? 1.108 -7.952 4.237 1.00 55.00 82 ASP A C 1
ATOM 643 O O . ASP A 1 82 ? 0.154 -8.108 4.995 1.00 55.00 82 ASP A O 1
ATOM 647 N N . GLN A 1 83 ? 1.744 -8.992 3.691 1.00 54.59 83 GLN A N 1
ATOM 648 C CA . GLN A 1 83 ? 1.398 -10.401 3.928 1.00 54.59 83 GLN A CA 1
ATOM 649 C C . GLN A 1 83 ? 1.456 -10.799 5.412 1.00 54.59 83 GLN A C 1
ATOM 651 O O . GLN A 1 83 ? 0.704 -11.664 5.846 1.00 54.59 83 GLN A O 1
ATOM 656 N N . ASN A 1 84 ? 2.322 -10.147 6.190 1.00 58.12 84 ASN A N 1
ATOM 657 C CA . ASN A 1 84 ? 2.479 -10.395 7.623 1.00 58.12 84 ASN A CA 1
ATOM 658 C C . ASN A 1 84 ? 1.545 -9.529 8.488 1.00 58.12 84 ASN A C 1
ATOM 660 O O . ASN A 1 84 ? 1.736 -9.488 9.702 1.00 58.12 84 ASN A O 1
ATOM 664 N N . ALA A 1 85 ? 0.607 -8.787 7.882 1.00 58.19 85 ALA A N 1
ATOM 665 C CA . ALA A 1 85 ? -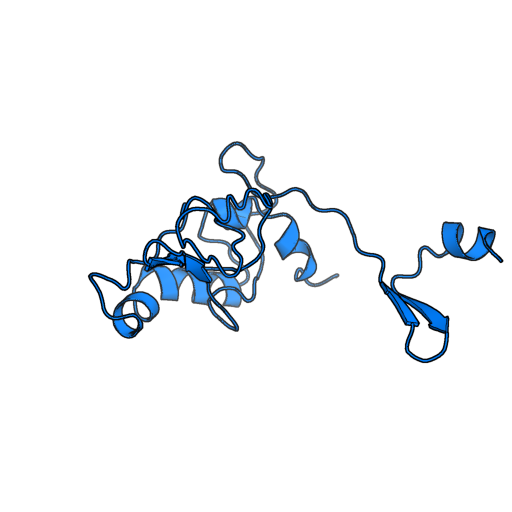0.239 -7.811 8.570 1.00 58.19 85 ALA A CA 1
ATOM 666 C C . ALA A 1 85 ? 0.566 -6.855 9.479 1.00 58.19 85 ALA A C 1
ATOM 668 O O . ALA A 1 85 ? 0.153 -6.516 10.589 1.00 58.19 85 ALA A O 1
ATOM 669 N N . ILE A 1 86 ? 1.732 -6.398 9.011 1.00 62.09 86 ILE A N 1
ATOM 670 C CA . ILE A 1 86 ? 2.575 -5.410 9.698 1.00 62.09 86 ILE A CA 1
ATOM 671 C C . ILE A 1 86 ? 1.757 -4.138 9.964 1.00 62.09 86 ILE A C 1
ATOM 673 O O . ILE A 1 86 ? 1.829 -3.543 11.042 1.00 62.09 86 ILE A O 1
ATOM 677 N N . ILE A 1 87 ? 0.921 -3.744 9.004 1.00 59.28 87 ILE A N 1
ATOM 678 C CA . ILE A 1 87 ? -0.098 -2.707 9.137 1.00 59.28 87 ILE A CA 1
ATOM 679 C C . ILE A 1 87 ? -1.462 -3.377 9.372 1.00 59.28 87 ILE A C 1
ATOM 681 O O . ILE A 1 87 ? -2.380 -3.287 8.557 1.00 59.28 87 ILE A O 1
ATOM 685 N N . ASN A 1 88 ? -1.620 -4.021 10.531 1.00 72.69 88 ASN A N 1
ATOM 686 C CA . ASN A 1 88 ? -2.915 -4.534 10.981 1.00 72.69 88 ASN A CA 1
ATOM 687 C C . ASN A 1 88 ? -3.856 -3.374 11.364 1.00 72.69 88 ASN A C 1
ATOM 689 O O . ASN A 1 88 ? -3.581 -2.592 12.284 1.00 72.69 88 ASN A O 1
ATOM 693 N N . LEU A 1 89 ? -4.971 -3.251 10.643 1.00 71.50 89 LEU A N 1
ATOM 694 C CA . LEU A 1 89 ? -5.987 -2.217 10.859 1.00 71.50 89 LEU A CA 1
ATOM 695 C C . LEU A 1 89 ? -7.140 -2.704 11.752 1.00 71.50 89 LEU A C 1
ATOM 697 O O . LEU A 1 89 ? -7.903 -1.886 12.266 1.00 71.50 89 LEU A O 1
ATOM 701 N N . GLY A 1 90 ? -7.258 -4.016 11.949 1.00 71.50 90 GLY A N 1
ATOM 702 C CA . GLY A 1 90 ? -8.299 -4.689 12.720 1.00 71.50 90 GLY A CA 1
ATOM 703 C C . GLY A 1 90 ? -8.610 -6.081 12.164 1.00 71.50 90 GLY A C 1
ATOM 704 O O . GLY A 1 90 ? -8.109 -6.455 11.106 1.00 71.50 90 GLY A O 1
ATOM 705 N N . ASN A 1 91 ? -9.464 -6.842 12.856 1.00 76.06 91 ASN A N 1
ATOM 706 C CA . ASN A 1 91 ? -9.892 -8.175 12.422 1.00 76.06 91 ASN A CA 1
ATOM 707 C C . ASN A 1 91 ? -11.425 -8.268 12.336 1.00 76.06 91 ASN A C 1
ATOM 709 O O . ASN A 1 91 ? -12.125 -7.960 13.305 1.00 76.06 91 ASN A O 1
ATOM 713 N N . THR A 1 92 ? -11.944 -8.705 11.187 1.00 79.94 92 THR A N 1
ATOM 714 C CA . THR A 1 92 ? -13.389 -8.771 10.916 1.00 79.94 92 THR A CA 1
ATOM 715 C C . THR A 1 92 ? -14.133 -9.847 11.703 1.00 79.94 92 THR A C 1
ATOM 717 O O . THR A 1 92 ? -15.355 -9.778 11.796 1.00 79.94 92 THR A O 1
ATOM 720 N N . ASN A 1 93 ? -13.428 -10.818 12.292 1.00 77.31 93 ASN A N 1
ATOM 721 C CA . ASN A 1 93 ? -14.033 -11.825 13.170 1.00 77.31 93 ASN A CA 1
ATOM 722 C C . ASN A 1 93 ? -14.521 -11.212 14.490 1.00 77.31 93 ASN A C 1
ATOM 724 O O . ASN A 1 93 ? -15.461 -11.720 15.096 1.00 77.31 93 ASN A O 1
ATOM 728 N N . ASN A 1 94 ? -13.896 -10.109 14.919 1.00 80.56 94 ASN A N 1
ATOM 729 C CA . ASN A 1 94 ? -14.128 -9.509 16.234 1.00 80.56 94 ASN A CA 1
ATOM 730 C C . ASN A 1 94 ? -14.719 -8.094 16.146 1.00 80.56 94 ASN A C 1
ATOM 732 O O . ASN A 1 94 ? -15.365 -7.640 17.088 1.00 80.56 94 ASN A O 1
ATOM 736 N N . THR A 1 95 ? -14.505 -7.394 15.030 1.00 76.25 95 THR A N 1
ATOM 737 C CA . THR A 1 95 ? -14.899 -5.993 14.851 1.00 76.25 95 THR A CA 1
ATOM 738 C C . THR A 1 95 ? -15.583 -5.811 13.504 1.00 76.25 95 THR A C 1
ATOM 740 O O . THR A 1 95 ? -15.130 -6.344 12.493 1.00 76.25 95 THR A O 1
ATOM 743 N N . GLN A 1 96 ? -16.653 -5.011 13.448 1.00 87.88 96 GLN A N 1
ATOM 744 C CA . GLN A 1 96 ? -17.291 -4.715 12.169 1.00 87.88 96 GLN A CA 1
ATOM 745 C C . GLN A 1 96 ? -16.314 -3.996 11.237 1.00 87.88 96 GLN A C 1
ATOM 747 O O . GLN A 1 96 ? -15.650 -3.031 11.620 1.00 87.88 96 GLN A O 1
ATOM 752 N N . LEU A 1 97 ? -16.291 -4.415 9.972 1.00 78.44 97 LEU A N 1
ATOM 753 C CA . LEU A 1 97 ? -15.436 -3.822 8.944 1.00 78.44 97 LEU A CA 1
ATOM 754 C C . LEU A 1 97 ? -15.610 -2.298 8.848 1.00 78.44 97 LEU A C 1
ATOM 756 O O . LEU A 1 97 ? -14.637 -1.565 8.687 1.00 78.44 97 LEU A O 1
ATOM 760 N N . ARG A 1 98 ? -16.843 -1.803 9.006 1.00 86.81 98 ARG A N 1
ATOM 761 C CA . ARG A 1 98 ? -17.129 -0.364 9.025 1.00 86.81 98 ARG A CA 1
ATOM 762 C C . ARG A 1 98 ? -16.362 0.364 10.129 1.00 86.81 98 ARG A C 1
ATOM 764 O O . ARG A 1 98 ? -15.885 1.469 9.885 1.00 86.81 98 ARG A O 1
ATOM 771 N N . ASP A 1 99 ? -16.251 -0.226 11.311 1.00 81.88 99 ASP A N 1
ATOM 772 C CA . ASP A 1 99 ? -15.575 0.392 12.452 1.00 81.88 99 ASP A CA 1
ATOM 773 C C . ASP A 1 99 ? -14.057 0.378 12.246 1.00 81.88 99 ASP A C 1
ATOM 775 O O . ASP A 1 99 ? -13.394 1.390 12.473 1.00 81.88 99 ASP A O 1
ATOM 779 N N . ILE A 1 100 ? -13.528 -0.719 11.689 1.00 77.81 100 ILE A N 1
ATOM 780 C CA . ILE A 1 100 ? -12.122 -0.840 11.273 1.00 77.81 100 ILE A CA 1
ATOM 781 C C . ILE A 1 100 ? -11.756 0.266 10.271 1.00 77.81 100 ILE A C 1
ATOM 783 O O . ILE A 1 100 ? -10.804 1.020 10.489 1.00 77.81 100 ILE A O 1
ATOM 787 N N . LEU A 1 101 ? -12.549 0.425 9.207 1.00 80.94 101 LEU A N 1
ATOM 788 C CA . LEU A 1 101 ? -12.316 1.427 8.160 1.00 80.94 101 LEU A CA 1
ATOM 789 C C . LEU A 1 101 ? -12.543 2.872 8.638 1.00 80.94 101 LEU A C 1
ATOM 791 O O . LEU A 1 101 ? -12.023 3.810 8.041 1.00 80.94 101 LEU A O 1
ATOM 795 N N . ASN A 1 102 ? -13.298 3.077 9.722 1.00 86.00 102 ASN A N 1
ATOM 796 C CA . ASN A 1 102 ? -13.499 4.395 10.329 1.00 86.00 102 ASN A CA 1
ATOM 797 C C . ASN A 1 102 ? -12.507 4.724 11.451 1.00 86.00 102 ASN A C 1
ATOM 799 O O . ASN A 1 102 ? -12.586 5.828 12.011 1.00 86.00 102 ASN A O 1
ATOM 803 N N . SER A 1 103 ? -11.588 3.807 11.758 1.00 83.00 103 SER A N 1
ATOM 804 C CA . SER A 1 103 ? -10.583 3.975 12.800 1.00 83.00 103 SER A CA 1
ATOM 805 C C . SER A 1 103 ? -9.657 5.164 12.532 1.00 83.00 103 SER A C 1
ATOM 807 O O . SER A 1 103 ? -9.432 5.596 11.396 1.00 83.00 103 SER A O 1
ATOM 809 N N . THR A 1 104 ? -9.083 5.695 13.611 1.00 87.00 104 THR A N 1
ATOM 810 C CA . THR A 1 104 ? -8.132 6.809 13.543 1.00 87.00 104 THR A CA 1
ATOM 811 C C . THR A 1 104 ? -6.918 6.463 12.683 1.00 87.00 104 THR A C 1
ATOM 813 O O . THR A 1 104 ? -6.511 7.287 11.867 1.00 87.00 104 THR A O 1
ATOM 816 N N . ARG A 1 105 ? -6.386 5.237 12.804 1.00 85.19 105 ARG A N 1
ATOM 817 C CA . ARG A 1 105 ? -5.223 4.772 12.032 1.00 85.19 105 ARG A CA 1
ATOM 818 C C . ARG A 1 105 ? -5.507 4.777 10.527 1.00 85.19 105 ARG A C 1
ATOM 820 O O . ARG A 1 105 ? -4.735 5.358 9.770 1.00 85.19 105 ARG A O 1
ATOM 827 N N . VAL A 1 106 ? -6.652 4.236 10.092 1.00 81.81 106 VAL A N 1
ATOM 828 C CA . VAL A 1 106 ? -7.058 4.246 8.671 1.00 81.81 106 VAL A CA 1
ATOM 829 C C . VAL A 1 106 ? -7.174 5.671 8.134 1.00 81.81 106 VAL A C 1
ATOM 831 O O . VAL A 1 106 ? -6.596 5.993 7.096 1.00 81.81 106 VAL A O 1
ATOM 834 N N . LYS A 1 107 ? -7.854 6.556 8.872 1.00 87.69 107 LYS A N 1
ATOM 835 C CA . LYS A 1 107 ? -8.011 7.964 8.476 1.00 87.69 107 LYS A CA 1
ATOM 836 C C . LYS A 1 107 ? -6.672 8.699 8.400 1.00 87.69 107 LYS A C 1
ATOM 838 O O . LYS A 1 107 ? -6.481 9.521 7.507 1.00 87.69 107 LYS A O 1
ATOM 843 N N . GLN A 1 108 ? -5.736 8.409 9.304 1.00 86.25 108 GLN A N 1
ATOM 844 C CA . GLN A 1 108 ? -4.383 8.970 9.267 1.00 86.25 108 GLN A CA 1
ATOM 845 C C . GLN A 1 108 ? -3.618 8.528 8.019 1.00 86.25 108 GLN A C 1
ATOM 847 O O . GLN A 1 108 ? -2.990 9.369 7.379 1.00 86.25 108 GLN A O 1
ATOM 852 N N . ILE A 1 109 ? -3.717 7.253 7.633 1.00 84.50 109 ILE A N 1
ATOM 853 C CA . ILE A 1 109 ? -3.089 6.739 6.409 1.00 84.50 109 ILE A CA 1
ATOM 854 C C . ILE A 1 109 ? -3.689 7.410 5.170 1.00 84.50 109 ILE A C 1
ATOM 856 O O . ILE A 1 109 ? -2.949 7.969 4.361 1.00 84.50 109 ILE A O 1
ATOM 860 N N . GLN A 1 110 ? -5.021 7.440 5.058 1.00 86.50 110 GLN A N 1
ATOM 861 C CA . GLN A 1 110 ? -5.719 8.092 3.944 1.00 86.50 110 GLN A CA 1
ATOM 862 C C . GLN A 1 110 ? -5.347 9.578 3.824 1.00 86.50 110 GLN A C 1
ATOM 864 O O . GLN A 1 110 ? -5.047 10.067 2.734 1.00 86.50 110 GLN A O 1
ATOM 869 N N . ASN A 1 111 ? -5.335 10.307 4.944 1.00 93.38 111 ASN A N 1
ATOM 870 C CA . ASN A 1 111 ? -4.942 11.716 4.966 1.00 93.38 111 ASN A CA 1
ATOM 871 C C . ASN A 1 111 ? -3.458 11.901 4.635 1.00 93.38 111 ASN A C 1
ATOM 873 O O . ASN A 1 111 ? -3.105 12.850 3.936 1.00 93.38 111 ASN A O 1
ATOM 877 N N . GLY A 1 112 ? -2.596 10.993 5.097 1.00 92.06 112 GLY A N 1
ATOM 878 C CA . GLY A 1 112 ? -1.186 10.950 4.730 1.00 92.06 112 GLY A CA 1
ATOM 879 C C . GLY A 1 112 ? -1.017 10.859 3.216 1.00 92.06 112 GLY A C 1
ATOM 880 O O . GLY A 1 112 ? -0.414 11.749 2.617 1.00 92.06 112 GLY A O 1
ATOM 881 N N . PHE A 1 113 ? -1.627 9.857 2.577 1.00 90.81 113 PHE A N 1
ATOM 882 C CA . PHE A 1 113 ? -1.543 9.672 1.125 1.00 90.81 113 PHE A CA 1
ATOM 883 C C . PHE A 1 113 ? -2.090 10.868 0.335 1.00 90.81 113 PHE A C 1
ATOM 885 O O . PHE A 1 113 ? -1.468 11.271 -0.651 1.00 90.81 113 PHE A O 1
ATOM 892 N N . LYS A 1 114 ? -3.191 11.487 0.786 1.00 92.62 114 LYS A N 1
ATOM 893 C CA . LYS A 1 114 ? -3.749 12.714 0.179 1.00 92.62 114 LYS A CA 1
ATOM 894 C C . LYS A 1 114 ? -2.800 13.911 0.286 1.00 92.62 114 LYS A C 1
ATOM 896 O O . LYS A 1 114 ? -2.716 14.710 -0.642 1.00 92.62 114 LYS A O 1
ATOM 901 N N . ASN A 1 115 ? -2.045 14.000 1.380 1.00 95.06 115 ASN A N 1
ATOM 902 C CA . ASN A 1 115 ? -1.072 15.064 1.648 1.00 95.06 115 ASN A CA 1
ATOM 903 C C . ASN A 1 115 ? 0.370 14.675 1.272 1.00 95.06 115 ASN A C 1
ATOM 905 O O . ASN A 1 115 ? 1.327 15.271 1.771 1.00 95.06 115 ASN A O 1
ATOM 909 N N . ASN A 1 116 ? 0.542 13.667 0.411 1.00 94.06 116 ASN A N 1
ATOM 910 C CA . ASN A 1 116 ? 1.841 13.186 -0.062 1.00 94.06 116 ASN A CA 1
ATOM 911 C C . ASN A 1 116 ? 2.830 12.815 1.070 1.00 94.06 116 ASN A C 1
ATOM 913 O O . ASN A 1 116 ? 4.041 13.030 0.957 1.00 94.06 116 ASN A O 1
ATOM 917 N N . THR A 1 117 ? 2.313 12.283 2.179 1.00 94.00 117 THR A N 1
ATOM 918 C CA . THR A 1 117 ? 3.059 11.913 3.389 1.00 94.00 117 THR A CA 1
ATOM 919 C C . THR A 1 117 ? 2.820 10.448 3.737 1.00 94.00 117 THR A C 1
ATOM 921 O O . THR A 1 117 ? 1.683 10.000 3.859 1.00 94.00 117 THR A O 1
ATOM 924 N N . LEU A 1 118 ? 3.895 9.692 3.950 1.00 88.94 118 LEU A N 1
ATOM 925 C CA . LEU A 1 118 ? 3.815 8.266 4.267 1.00 88.94 118 LEU A CA 1
ATOM 926 C C . LEU A 1 118 ? 3.943 8.064 5.775 1.00 88.94 118 LEU A C 1
ATOM 928 O O . LEU A 1 118 ? 5.030 8.206 6.333 1.00 88.94 118 LEU A O 1
ATOM 932 N N . VAL A 1 119 ? 2.823 7.761 6.432 1.00 87.69 119 VAL A N 1
ATOM 933 C CA . VAL A 1 119 ? 2.757 7.643 7.899 1.00 87.69 119 VAL A CA 1
ATOM 934 C C . VAL A 1 119 ? 3.211 6.275 8.413 1.00 87.69 119 VAL A C 1
ATOM 936 O O . VAL A 1 119 ? 3.836 6.207 9.464 1.00 87.69 119 VAL A O 1
ATOM 939 N N . GLU A 1 120 ? 2.962 5.205 7.654 1.00 83.56 120 GLU A N 1
ATOM 940 C CA . GLU A 1 120 ? 3.353 3.838 8.018 1.00 83.56 120 GLU A CA 1
ATOM 941 C C . GLU A 1 120 ? 4.758 3.504 7.505 1.00 83.56 120 GLU A C 1
ATOM 943 O O . GLU A 1 120 ? 5.098 3.780 6.351 1.00 83.56 120 GLU A O 1
ATOM 948 N N . GLU A 1 121 ? 5.561 2.855 8.347 1.00 84.12 121 GLU A N 1
ATOM 949 C CA . GLU A 1 121 ? 6.954 2.509 8.045 1.00 84.12 121 GLU A CA 1
ATOM 950 C C . GLU A 1 121 ? 7.081 1.600 6.816 1.00 84.12 121 GLU A C 1
ATOM 952 O O . GLU A 1 121 ? 7.912 1.851 5.942 1.00 84.12 121 GLU A O 1
ATOM 957 N N . LEU A 1 122 ?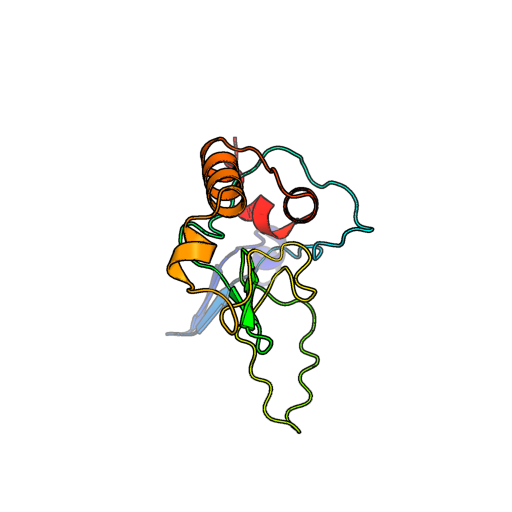 6.216 0.588 6.693 1.00 82.25 122 LEU A N 1
ATOM 958 C CA . LEU A 1 122 ? 6.232 -0.317 5.543 1.00 82.25 122 LEU A CA 1
ATOM 959 C C . LEU A 1 122 ? 5.947 0.435 4.231 1.00 82.25 122 LEU A C 1
ATOM 961 O O . LEU A 1 122 ? 6.594 0.190 3.214 1.00 82.25 122 LEU A O 1
ATOM 965 N N . CYS A 1 123 ? 5.047 1.427 4.256 1.00 85.31 123 CYS A N 1
ATOM 966 C CA . CYS A 1 123 ? 4.781 2.283 3.099 1.00 85.31 123 CYS A CA 1
ATOM 967 C C . CYS A 1 123 ? 5.988 3.162 2.734 1.00 85.31 123 CYS A C 1
ATOM 969 O O . CYS A 1 123 ? 6.223 3.408 1.551 1.00 85.31 123 CYS A O 1
ATOM 971 N N . GLN A 1 124 ? 6.780 3.606 3.718 1.00 88.00 124 GLN A N 1
ATOM 972 C CA . GLN A 1 124 ? 8.020 4.360 3.481 1.00 88.00 124 GLN A CA 1
ATOM 973 C C . GLN A 1 124 ? 9.119 3.515 2.817 1.00 88.00 124 GLN A C 1
ATOM 975 O O . GLN A 1 124 ? 10.033 4.066 2.200 1.00 88.00 124 GLN A O 1
ATOM 980 N N . LYS A 1 125 ? 9.030 2.186 2.937 1.00 86.69 125 LYS A N 1
ATOM 981 C CA . LYS A 1 125 ? 9.973 1.193 2.395 1.00 86.69 125 LYS A CA 1
ATOM 982 C C . LYS A 1 125 ? 9.457 0.493 1.128 1.00 86.69 125 LYS A C 1
ATOM 984 O O . LYS A 1 125 ? 10.137 -0.361 0.576 1.00 86.69 125 LYS A O 1
ATOM 989 N N . CYS A 1 126 ? 8.265 0.852 0.652 1.00 84.88 126 CYS A N 1
ATOM 990 C CA . CYS A 1 126 ? 7.646 0.260 -0.531 1.00 84.88 126 CYS A CA 1
ATOM 991 C C . CYS A 1 126 ? 8.154 0.926 -1.812 1.00 84.88 126 CYS A C 1
ATOM 993 O O . CYS A 1 126 ? 7.923 2.116 -2.022 1.00 84.88 126 CYS A O 1
ATOM 995 N N . GLU A 1 127 ? 8.811 0.161 -2.689 1.00 86.56 127 GLU A N 1
ATOM 996 C CA . GLU A 1 127 ? 9.201 0.651 -4.017 1.00 86.56 127 GLU A CA 1
ATOM 997 C C . GLU A 1 127 ? 8.024 0.656 -4.997 1.00 86.56 127 GLU A C 1
ATOM 999 O O . GLU A 1 127 ? 7.946 1.547 -5.838 1.00 86.56 127 GLU A O 1
ATOM 1004 N N . TYR A 1 128 ? 7.052 -0.257 -4.865 1.00 84.19 128 TYR A N 1
ATOM 1005 C CA . TYR A 1 128 ? 5.898 -0.321 -5.775 1.00 84.19 128 TYR A CA 1
ATOM 1006 C C . TYR A 1 128 ? 5.140 1.012 -5.858 1.00 84.19 128 TYR A C 1
ATOM 1008 O O . TYR A 1 128 ? 4.760 1.455 -6.941 1.00 84.19 128 TYR A O 1
ATOM 1016 N N . ARG A 1 129 ? 4.970 1.706 -4.727 1.00 85.56 129 ARG A N 1
ATOM 1017 C CA . ARG A 1 129 ? 4.264 2.996 -4.695 1.00 85.56 129 ARG A CA 1
ATOM 1018 C C . ARG A 1 129 ? 4.956 4.092 -5.509 1.00 85.56 129 ARG A C 1
ATOM 1020 O O . ARG A 1 129 ? 4.288 5.047 -5.884 1.00 85.56 129 ARG A O 1
ATOM 1027 N N . THR A 1 130 ? 6.261 3.986 -5.792 1.00 87.12 130 THR A N 1
ATOM 1028 C CA . THR A 1 130 ? 6.998 5.009 -6.566 1.00 87.12 130 THR A CA 1
ATOM 1029 C C . THR A 1 130 ? 6.432 5.178 -7.979 1.00 87.12 130 THR A C 1
ATOM 1031 O O . THR A 1 130 ? 6.559 6.235 -8.589 1.00 87.12 130 THR A O 1
ATOM 1034 N N . ARG A 1 131 ? 5.681 4.182 -8.464 1.00 84.31 131 ARG A N 1
ATOM 1035 C CA . ARG A 1 131 ? 4.890 4.234 -9.702 1.00 84.31 131 ARG A CA 1
ATOM 1036 C C . ARG A 1 131 ? 3.813 5.322 -9.704 1.00 84.31 131 ARG A C 1
ATOM 1038 O O . ARG A 1 131 ? 3.352 5.706 -10.777 1.00 84.31 131 ARG A O 1
ATOM 1045 N N . PHE A 1 132 ? 3.400 5.791 -8.527 1.00 85.62 132 PHE A N 1
ATOM 1046 C CA . PHE A 1 132 ? 2.408 6.851 -8.345 1.00 85.62 132 PHE A CA 1
ATOM 1047 C C . PHE A 1 132 ? 3.037 8.217 -8.060 1.00 85.62 132 PHE A C 1
ATOM 1049 O O . PHE A 1 132 ? 2.316 9.215 -7.988 1.00 85.62 132 PHE A O 1
ATOM 1056 N N . ASP A 1 133 ? 4.360 8.287 -7.895 1.00 84.69 133 ASP A N 1
ATOM 1057 C CA . ASP A 1 133 ? 5.034 9.560 -7.691 1.00 84.69 133 ASP A CA 1
ATOM 1058 C C . ASP A 1 133 ? 4.889 10.403 -8.969 1.00 84.69 133 ASP A C 1
ATOM 1060 O O . ASP A 1 133 ? 5.110 9.936 -10.092 1.00 84.69 133 ASP A O 1
ATOM 1064 N N . LYS A 1 134 ? 4.476 11.667 -8.816 1.00 73.44 134 LYS A N 1
ATOM 1065 C CA . LYS A 1 134 ? 4.372 12.585 -9.955 1.00 73.44 134 LYS A CA 1
ATOM 1066 C C . LYS A 1 134 ? 5.771 12.792 -10.531 1.00 73.44 134 LYS A C 1
ATOM 1068 O O . LYS A 1 134 ? 6.649 13.297 -9.834 1.00 73.44 134 LYS A O 1
ATOM 1073 N N . LYS A 1 135 ? 5.965 12.424 -11.799 1.00 61.66 135 LYS A N 1
ATOM 1074 C CA . LYS A 1 135 ? 7.169 12.802 -12.543 1.00 61.66 135 LYS A CA 1
ATOM 1075 C C . LYS A 1 135 ? 7.143 14.324 -12.702 1.00 61.66 135 LYS A C 1
ATOM 1077 O O . LYS A 1 135 ? 6.173 14.852 -13.246 1.00 61.66 135 LYS A O 1
ATOM 1082 N N . GLY A 1 136 ? 8.131 14.991 -12.105 1.00 46.34 136 GLY A N 1
ATOM 1083 C CA . GLY A 1 136 ? 8.370 16.423 -12.288 1.00 46.34 136 GLY A CA 1
ATOM 1084 C C . GLY A 1 136 ? 8.831 16.747 -13.698 1.00 46.34 136 GLY A C 1
ATOM 1085 O O . GLY A 1 136 ? 9.274 15.809 -14.402 1.00 46.34 136 GLY A O 1
#

Radius of gyration: 17.97 Å; chains: 1; bounding box: 35×45×52 Å

pLDDT: mean 74.96, std 17.96, range [25.58, 95.06]

Secondary structure (DSSP, 8-state):
-HHHHHHH--SEEEEETTEEEE-----PPP-TTSPP--SB----BTTTB-EE-TTSBEES----S-----TTS-------S-TT-TT---BTTTS-HHHHHTSHHHHHHHHHHHTTB--SHHHHT-SGGGGGSPP-

Sequence (136 aa):
NIDDVYKLRPKNIRIARKFFFHFDEYFSWPSLDGKIVSKKGTCYGLDSHFGILSSGEVVPCCLDQNAIINLGSGEVVPCCLDQNAIINLGNTNNTQLRDILNSTRVKQIQNGFKNNTLVEELCQKCEYRTRFDKKG

Foldseek 3Di:
DVVCCVVVVDQWDADDVVDIDGDDDDWDQFDLVFDQPAFFAADCFLPVDWFAFLQQWTGRDFADDDPPDPVPPPGDGRGDSCNVPLVGLDGVVVDPPVVSSVDPSNVVCVVCNVVRGHPDRRSSRGRVRVVVPDDD